Protein AF-A0A7W1DUH9-F1 (afdb_monomer_lite)

pLDDT: mean 94.62, std 3.26, range [78.56, 98.06]

Structure (mmCIF, N/CA/C/O backbone):
data_AF-A0A7W1DUH9-F1
#
_entry.id   AF-A0A7W1DUH9-F1
#
loop_
_atom_site.group_PDB
_atom_site.id
_atom_site.type_symbol
_atom_site.label_atom_id
_atom_site.label_alt_id
_atom_site.label_comp_id
_atom_site.label_asym_id
_atom_site.label_entity_id
_atom_site.label_seq_id
_atom_site.pdbx_PDB_ins_code
_atom_site.Cartn_x
_atom_site.Cartn_y
_atom_site.Cartn_z
_atom_site.occupancy
_atom_site.B_iso_or_equiv
_atom_site.auth_seq_id
_atom_site.auth_comp_id
_atom_site.auth_asym_id
_atom_site.auth_atom_id
_atom_site.pdbx_PDB_model_num
ATOM 1 N N . GLY A 1 1 ? 14.012 -0.904 -23.066 1.00 89.00 1 GLY A N 1
ATOM 2 C CA . GLY A 1 1 ? 13.462 -1.899 -22.132 1.00 89.00 1 GLY A CA 1
ATOM 3 C C . GLY A 1 1 ? 13.506 -3.255 -22.790 1.00 89.00 1 GLY A C 1
ATOM 4 O O . GLY A 1 1 ? 13.927 -3.340 -23.938 1.00 89.00 1 GLY A O 1
ATOM 5 N N . GLU A 1 2 ? 13.083 -4.290 -22.082 1.00 95.50 2 GLU A N 1
ATOM 6 C CA . GLU A 1 2 ? 13.077 -5.669 -22.567 1.00 95.50 2 GLU A CA 1
ATOM 7 C C . GLU A 1 2 ? 11.827 -6.416 -22.099 1.00 95.50 2 GLU A C 1
ATOM 9 O O . GLU A 1 2 ? 11.209 -6.062 -21.091 1.00 95.50 2 GLU A O 1
ATOM 14 N N . ARG A 1 3 ? 11.450 -7.458 -22.847 1.00 96.94 3 ARG A N 1
ATOM 15 C CA . ARG A 1 3 ? 10.445 -8.419 -22.385 1.00 96.94 3 ARG A CA 1
ATOM 16 C C . ARG A 1 3 ? 11.036 -9.238 -21.241 1.00 96.94 3 ARG A C 1
ATOM 18 O O . ARG A 1 3 ? 12.193 -9.639 -21.304 1.00 96.94 3 ARG A O 1
ATOM 25 N N . ALA A 1 4 ? 10.225 -9.507 -20.233 1.00 95.81 4 ALA A N 1
ATOM 26 C CA . ALA A 1 4 ? 10.595 -10.291 -19.068 1.00 95.81 4 ALA A CA 1
ATOM 27 C C . ALA A 1 4 ? 9.446 -11.220 -18.668 1.00 95.81 4 ALA A C 1
ATOM 29 O O . ALA A 1 4 ? 8.290 -10.981 -19.011 1.00 95.81 4 ALA A O 1
ATOM 30 N N . ASN A 1 5 ? 9.775 -12.256 -17.902 1.00 95.69 5 ASN A N 1
ATOM 31 C CA . ASN A 1 5 ? 8.801 -13.057 -17.176 1.00 95.69 5 ASN A CA 1
ATOM 32 C C . ASN A 1 5 ? 9.027 -12.834 -15.674 1.00 95.69 5 ASN A C 1
ATOM 34 O O . ASN A 1 5 ? 10.132 -13.055 -15.176 1.00 95.69 5 ASN A O 1
ATOM 38 N N . LEU A 1 6 ? 8.008 -12.346 -14.968 1.00 95.06 6 LEU A N 1
ATOM 39 C CA . LEU A 1 6 ? 8.046 -12.076 -13.532 1.00 95.06 6 LEU A CA 1
ATOM 40 C C . LEU A 1 6 ? 7.169 -13.102 -12.822 1.00 95.06 6 LEU A C 1
ATOM 42 O O . LEU A 1 6 ? 5.949 -12.968 -12.790 1.00 95.06 6 LEU A O 1
ATOM 46 N N . ASN A 1 7 ? 7.796 -14.146 -12.278 1.00 94.75 7 ASN A N 1
ATOM 47 C CA . ASN A 1 7 ? 7.110 -15.208 -11.534 1.00 94.75 7 ASN A CA 1
ATOM 48 C C . ASN A 1 7 ? 5.918 -15.816 -12.302 1.00 94.75 7 ASN A C 1
ATOM 50 O O . ASN A 1 7 ? 4.846 -16.016 -11.735 1.00 94.75 7 ASN A O 1
ATOM 54 N N . GLY A 1 8 ? 6.099 -16.087 -13.599 1.00 93.81 8 GLY A N 1
ATOM 55 C CA . GLY A 1 8 ? 5.065 -16.644 -14.476 1.00 93.81 8 GLY A CA 1
ATOM 56 C C . GLY A 1 8 ? 4.215 -15.602 -15.206 1.00 93.81 8 GLY A C 1
ATOM 57 O O . GLY A 1 8 ? 3.449 -15.978 -16.087 1.00 93.81 8 GLY A O 1
ATOM 58 N N . LEU A 1 9 ? 4.372 -14.311 -14.901 1.00 95.88 9 LEU A N 1
ATOM 59 C CA . LEU A 1 9 ? 3.636 -13.225 -15.548 1.00 95.88 9 LEU A CA 1
ATOM 60 C C . LEU A 1 9 ? 4.464 -12.579 -16.660 1.00 95.88 9 LEU A C 1
ATOM 62 O O . LEU A 1 9 ? 5.627 -12.226 -16.455 1.00 95.88 9 LEU A O 1
ATOM 66 N N . ASP A 1 10 ? 3.850 -12.367 -17.820 1.00 97.38 10 ASP A N 1
ATOM 67 C CA . ASP A 1 10 ? 4.478 -11.626 -18.910 1.00 97.38 10 ASP A CA 1
ATOM 68 C C . ASP A 1 10 ? 4.627 -10.152 -18.538 1.00 97.38 10 ASP A C 1
ATOM 70 O O . ASP A 1 10 ? 3.688 -9.503 -18.068 1.00 97.38 10 ASP A O 1
ATOM 74 N N . ALA A 1 11 ? 5.815 -9.604 -18.774 1.00 97.75 11 ALA A N 1
ATOM 75 C CA . ALA A 1 11 ? 6.116 -8.224 -18.452 1.00 97.75 11 ALA A CA 1
ATOM 76 C C . ALA A 1 11 ? 7.007 -7.549 -19.498 1.00 97.75 11 ALA A C 1
ATOM 78 O O . ALA A 1 11 ? 7.722 -8.189 -20.272 1.00 97.75 11 ALA A O 1
ATOM 79 N N . TYR A 1 12 ? 7.003 -6.219 -19.480 1.00 97.75 12 TYR A N 1
ATOM 80 C CA . TYR A 1 12 ? 8.011 -5.393 -20.135 1.00 97.75 12 TYR A CA 1
ATOM 81 C C . TYR A 1 12 ? 8.656 -4.469 -19.105 1.00 97.75 12 TYR A C 1
ATOM 83 O O . TYR A 1 12 ? 7.962 -3.691 -18.444 1.00 97.75 12 TYR A O 1
ATOM 91 N N . VAL A 1 13 ? 9.978 -4.556 -18.966 1.00 97.00 13 VAL A N 1
ATOM 92 C CA . VAL A 1 13 ? 10.750 -3.771 -17.998 1.00 97.00 13 VAL A CA 1
ATOM 93 C C . VAL A 1 13 ? 11.556 -2.713 -18.733 1.00 97.00 13 VAL A C 1
ATOM 95 O O . VAL A 1 13 ? 12.264 -3.000 -19.699 1.00 97.00 13 VAL A O 1
ATOM 98 N N . GLY A 1 14 ? 11.455 -1.464 -18.295 1.00 96.56 14 GLY A N 1
ATOM 99 C CA . GLY A 1 14 ? 12.143 -0.343 -18.921 1.00 96.56 14 GLY A CA 1
ATOM 100 C C . GLY A 1 14 ? 12.639 0.674 -17.910 1.00 96.56 14 GLY A C 1
ATOM 101 O O . GLY A 1 14 ? 12.067 0.823 -16.833 1.00 96.56 14 GLY A O 1
ATOM 102 N N . THR A 1 15 ? 13.694 1.386 -18.295 1.00 96.62 15 THR A N 1
ATOM 103 C CA . THR A 1 15 ? 14.134 2.600 -17.612 1.00 96.62 15 THR A CA 1
ATOM 104 C C . THR A 1 15 ? 13.664 3.804 -18.416 1.00 96.62 15 THR A C 1
ATOM 106 O O . THR A 1 15 ? 13.860 3.855 -19.631 1.00 96.62 15 THR A O 1
ATOM 109 N N . TYR 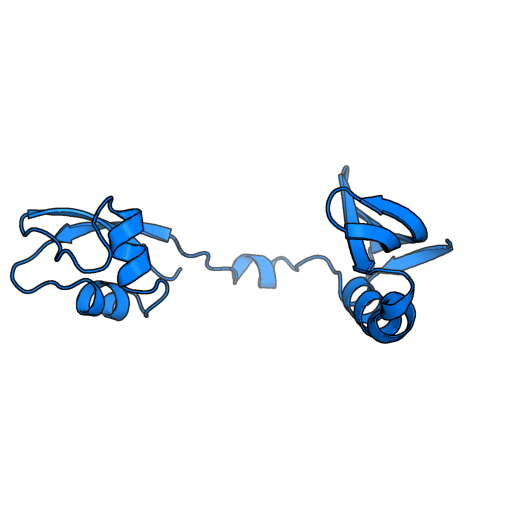A 1 16 ? 13.052 4.760 -17.733 1.00 95.19 16 TYR A N 1
ATOM 110 C CA . TYR A 1 16 ? 12.455 5.971 -18.274 1.00 95.19 16 TYR A CA 1
ATOM 111 C C . TYR A 1 16 ? 13.046 7.182 -17.557 1.00 95.19 16 TYR A C 1
ATOM 113 O O . TYR A 1 16 ? 13.465 7.092 -16.401 1.00 95.19 16 TYR A O 1
ATOM 121 N N . GLN A 1 17 ? 13.064 8.321 -18.236 1.00 95.94 17 GLN A N 1
ATOM 122 C CA . GLN A 1 17 ? 13.462 9.602 -17.663 1.00 95.94 17 GLN A CA 1
ATOM 123 C C . GLN A 1 17 ? 12.340 10.605 -17.898 1.00 95.94 17 GLN A C 1
ATOM 125 O O . GLN A 1 17 ? 11.664 10.552 -18.925 1.00 95.94 17 GLN A O 1
ATOM 130 N N . GLY A 1 18 ? 12.132 11.501 -16.944 1.00 94.38 18 GLY A N 1
ATOM 131 C CA . GLY A 1 18 ? 11.088 12.512 -17.028 1.00 94.38 18 GLY A CA 1
ATOM 132 C C . GLY A 1 18 ? 11.223 13.543 -15.923 1.00 94.38 18 GLY A C 1
ATOM 133 O O . GLY A 1 18 ? 12.246 13.600 -15.242 1.00 94.38 18 GLY A O 1
ATOM 134 N N . ALA A 1 19 ? 10.177 14.337 -15.733 1.00 94.62 19 ALA A N 1
ATOM 135 C CA . ALA A 1 19 ? 10.080 15.287 -14.638 1.00 94.62 19 ALA A CA 1
ATOM 136 C C . ALA A 1 19 ? 8.767 15.078 -13.880 1.00 94.62 19 ALA A C 1
ATOM 138 O O . ALA A 1 19 ? 7.753 14.715 -14.478 1.00 94.62 19 ALA A O 1
ATOM 139 N N . MET A 1 20 ? 8.795 15.309 -12.571 1.00 89.69 20 MET A N 1
ATOM 140 C CA . MET A 1 20 ? 7.628 15.233 -11.699 1.00 89.69 20 MET A CA 1
ATOM 141 C C . MET A 1 20 ? 7.538 16.496 -10.848 1.00 89.69 20 MET A C 1
ATOM 143 O O . MET A 1 20 ? 8.546 16.984 -10.326 1.00 89.69 20 MET A O 1
ATOM 147 N N . GLU A 1 21 ? 6.330 17.034 -10.718 1.00 91.06 21 GLU A N 1
ATOM 148 C CA . GLU A 1 21 ? 6.075 18.226 -9.914 1.00 91.06 21 GLU A CA 1
ATOM 149 C C . GLU A 1 21 ? 6.541 18.012 -8.462 1.00 91.06 21 GLU A C 1
ATOM 151 O O . GLU A 1 21 ? 6.334 16.949 -7.878 1.00 91.06 21 GLU A O 1
ATOM 156 N N . GLY A 1 22 ? 7.247 18.996 -7.899 1.00 87.31 22 GLY A N 1
ATOM 157 C CA . GLY A 1 22 ? 7.812 18.933 -6.544 1.00 87.31 22 GLY A CA 1
ATOM 158 C C . GLY A 1 22 ? 9.114 18.130 -6.384 1.00 87.31 22 GLY A C 1
ATOM 159 O O . GLY A 1 22 ? 9.802 18.321 -5.386 1.00 87.31 22 GLY A O 1
ATOM 160 N N . ILE A 1 23 ? 9.494 17.282 -7.350 1.00 84.44 23 ILE A N 1
ATOM 161 C CA . ILE A 1 23 ? 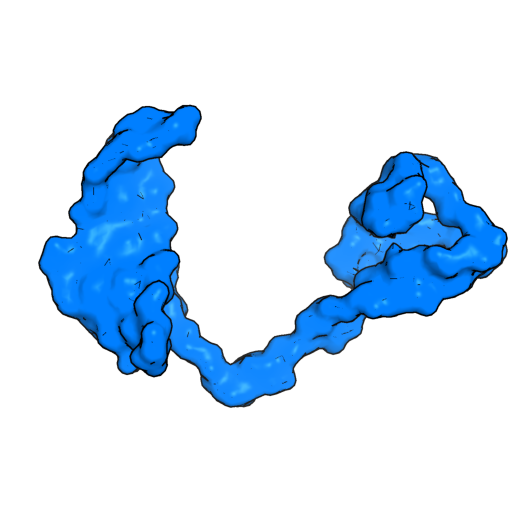10.732 16.468 -7.302 1.00 84.44 23 ILE A CA 1
ATOM 162 C C . ILE A 1 23 ? 11.750 16.923 -8.360 1.00 84.44 23 ILE A C 1
ATOM 164 O O . ILE A 1 23 ? 12.959 16.850 -8.142 1.00 84.44 23 ILE A O 1
ATOM 168 N N . GLY A 1 24 ? 11.274 17.429 -9.500 1.00 92.75 24 GLY A N 1
ATOM 169 C CA . GLY A 1 24 ? 12.109 17.781 -10.645 1.00 92.75 24 GLY A CA 1
ATOM 170 C C . GLY A 1 24 ? 12.393 16.567 -11.527 1.00 92.75 24 GLY A C 1
ATOM 171 O O . GLY A 1 24 ? 11.527 15.714 -11.719 1.00 92.75 24 GLY A O 1
ATOM 172 N N . ASN A 1 25 ? 13.5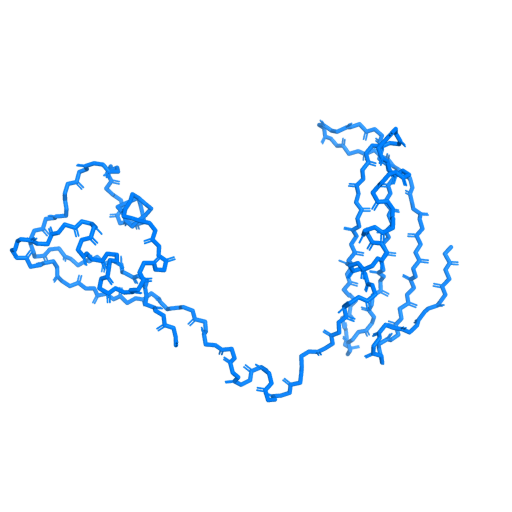96 16.504 -12.097 1.00 97.25 25 ASN A N 1
ATOM 173 C CA . ASN A 1 25 ? 13.990 15.406 -12.978 1.00 97.25 25 ASN A CA 1
ATOM 174 C C . ASN A 1 25 ? 14.063 14.086 -12.206 1.00 97.25 25 ASN A C 1
ATOM 176 O O . ASN A 1 25 ? 14.617 14.021 -11.109 1.00 97.25 25 ASN A O 1
ATOM 180 N N . ILE A 1 26 ? 13.554 13.026 -12.817 1.00 96.88 26 ILE A N 1
ATOM 181 C CA . ILE A 1 26 ? 13.464 11.690 -12.239 1.00 96.88 26 ILE A CA 1
ATOM 182 C C . ILE A 1 26 ? 13.954 10.644 -13.235 1.00 96.88 26 ILE A C 1
ATOM 184 O O . ILE A 1 26 ? 13.812 10.783 -14.452 1.00 96.88 26 ILE A O 1
ATOM 188 N N . VAL A 1 27 ? 14.485 9.555 -12.693 1.00 97.75 27 VAL A N 1
ATOM 189 C CA . VAL A 1 27 ? 14.721 8.309 -13.415 1.00 97.75 27 VAL A CA 1
ATOM 190 C C . VAL A 1 27 ? 13.827 7.248 -12.791 1.00 97.75 27 VAL A C 1
ATOM 192 O O . VAL A 1 27 ? 13.724 7.141 -11.569 1.00 97.75 27 VAL A O 1
ATOM 195 N N . THR A 1 28 ? 13.151 6.485 -13.639 1.00 97.00 28 THR A N 1
ATOM 196 C CA . THR A 1 28 ? 12.203 5.452 -13.226 1.00 97.00 28 THR A CA 1
ATOM 197 C C . THR A 1 28 ? 12.583 4.132 -13.865 1.00 97.00 28 THR A C 1
ATOM 199 O O . THR A 1 28 ? 12.731 4.074 -15.079 1.00 97.00 28 THR A O 1
ATOM 202 N N . VAL A 1 29 ? 12.689 3.062 -13.083 1.00 97.62 29 VAL A N 1
ATOM 203 C CA . VAL A 1 29 ? 12.631 1.693 -13.613 1.00 97.62 29 VAL A CA 1
ATOM 204 C C . VAL A 1 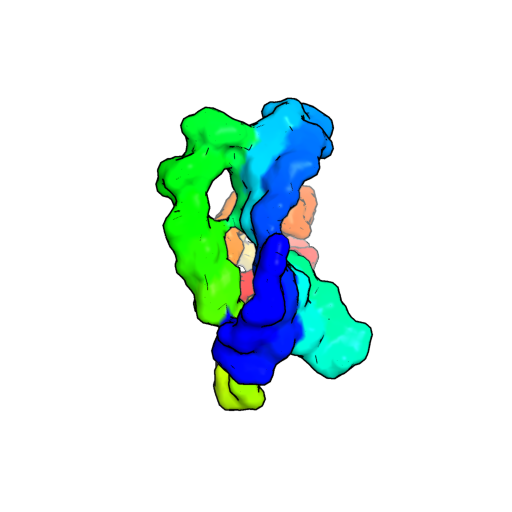29 ? 11.234 1.156 -13.352 1.00 97.62 29 VAL A C 1
ATOM 206 O O . VAL A 1 29 ? 10.780 1.170 -12.211 1.00 97.62 29 VAL A O 1
ATOM 209 N N . ALA A 1 30 ? 10.537 0.722 -14.399 1.00 97.56 30 ALA A N 1
ATOM 210 C CA . ALA A 1 30 ? 9.173 0.224 -14.288 1.00 97.56 30 ALA A CA 1
ATOM 211 C C . ALA A 1 30 ? 8.995 -1.107 -15.012 1.00 97.56 30 ALA A C 1
ATOM 213 O O . ALA A 1 30 ? 9.495 -1.296 -16.122 1.00 97.56 30 ALA A O 1
ATOM 214 N N . ALA A 1 31 ? 8.238 -2.002 -14.385 1.00 98.06 31 ALA A N 1
ATOM 215 C CA . ALA A 1 31 ? 7.677 -3.190 -14.999 1.00 98.06 31 ALA A CA 1
ATOM 216 C C . ALA A 1 31 ? 6.201 -2.967 -15.313 1.00 98.06 31 ALA A C 1
ATOM 218 O O . ALA A 1 31 ? 5.423 -2.598 -14.434 1.00 98.06 31 ALA A O 1
ATOM 219 N N . HIS A 1 32 ? 5.830 -3.235 -16.559 1.00 97.94 32 HIS A N 1
ATOM 220 C CA . HIS A 1 32 ? 4.448 -3.320 -17.010 1.00 97.94 32 HIS A CA 1
ATOM 221 C C . HIS A 1 32 ? 4.089 -4.798 -17.090 1.00 97.94 32 HIS A C 1
ATOM 223 O O . HIS A 1 32 ? 4.593 -5.493 -17.969 1.00 97.94 32 HIS A O 1
ATOM 229 N N . VAL A 1 33 ? 3.285 -5.278 -16.147 1.00 97.75 33 VAL A N 1
ATOM 230 C CA . VAL A 1 33 ? 2.967 -6.695 -15.955 1.00 97.75 33 VAL A CA 1
ATOM 231 C C . VAL A 1 33 ? 1.561 -6.971 -16.459 1.00 97.75 33 VAL A C 1
ATOM 233 O O . VAL A 1 33 ? 0.601 -6.350 -16.002 1.00 97.75 33 VAL A O 1
ATOM 236 N N . VAL A 1 34 ? 1.437 -7.899 -17.400 1.00 96.50 34 VAL A N 1
ATOM 237 C CA . VAL A 1 34 ? 0.155 -8.315 -17.963 1.00 96.50 34 VAL A CA 1
ATOM 238 C C . VAL A 1 34 ? -0.433 -9.410 -17.087 1.00 96.50 34 VAL A C 1
ATOM 240 O O . VAL A 1 34 ? 0.208 -10.424 -16.821 1.00 96.50 34 VAL A O 1
ATOM 243 N N . HIS A 1 35 ? -1.675 -9.218 -16.657 1.00 94.38 35 HIS A N 1
ATOM 244 C CA . HIS A 1 35 ? -2.421 -10.252 -15.959 1.00 94.38 35 HIS A CA 1
ATOM 245 C C . HIS A 1 35 ? -3.911 -10.137 -16.294 1.00 94.38 35 HIS A C 1
ATOM 247 O O . HIS A 1 35 ? -4.562 -9.120 -16.028 1.00 94.38 35 HIS A O 1
ATOM 253 N N . ASN A 1 36 ? -4.461 -11.194 -16.897 1.00 90.94 36 ASN A N 1
ATOM 254 C CA . ASN A 1 36 ? -5.808 -11.209 -17.466 1.00 90.94 36 ASN A CA 1
ATOM 255 C C . ASN A 1 36 ? -6.025 -10.040 -18.450 1.00 90.94 36 ASN A C 1
ATOM 257 O O . ASN A 1 36 ? -5.323 -9.928 -19.449 1.00 90.94 36 ASN A O 1
ATOM 261 N N . ARG A 1 37 ? -7.007 -9.170 -18.183 1.00 93.12 37 ARG A N 1
ATOM 262 C CA . ARG A 1 37 ? -7.341 -7.998 -19.013 1.00 93.12 37 ARG A CA 1
ATOM 263 C C . ARG A 1 37 ? -6.702 -6.698 -18.511 1.00 93.12 37 ARG A C 1
ATOM 265 O O . ARG A 1 37 ? -7.032 -5.633 -19.021 1.00 93.12 37 ARG A O 1
ATOM 272 N N . ASN A 1 38 ? -5.818 -6.783 -17.516 1.00 95.56 38 ASN A N 1
ATOM 273 C CA . ASN A 1 38 ? -5.216 -5.629 -16.858 1.00 95.56 38 ASN A CA 1
ATOM 274 C C . ASN A 1 38 ? -3.703 -5.589 -17.089 1.00 95.56 38 ASN A C 1
ATOM 276 O O . ASN A 1 38 ? -3.040 -6.624 -17.187 1.00 95.56 38 ASN A O 1
ATOM 280 N N . VAL A 1 39 ? -3.159 -4.373 -17.109 1.00 96.25 39 VAL A N 1
ATOM 281 C CA . VAL A 1 39 ? -1.718 -4.122 -17.037 1.00 96.25 39 VAL A CA 1
ATOM 282 C C . VAL A 1 39 ? -1.437 -3.405 -15.725 1.00 96.25 39 VAL A C 1
ATOM 284 O O . VAL A 1 39 ? -1.971 -2.326 -15.477 1.00 96.25 39 VAL A O 1
ATOM 287 N N . TYR A 1 40 ? -0.602 -4.008 -14.888 1.00 96.06 40 TYR A N 1
ATOM 288 C CA . TYR A 1 40 ? -0.144 -3.419 -13.638 1.00 96.06 40 TYR A CA 1
ATOM 289 C C . TYR A 1 40 ? 1.221 -2.772 -13.857 1.00 96.06 40 TYR A C 1
ATOM 291 O O . TYR A 1 40 ? 2.101 -3.381 -14.462 1.00 96.06 40 TYR A O 1
ATOM 299 N N . MET A 1 41 ? 1.415 -1.550 -13.360 1.00 95.56 41 MET A N 1
ATOM 300 C CA . MET A 1 41 ? 2.711 -0.873 -13.405 1.00 95.56 41 MET A CA 1
ATOM 301 C C . MET A 1 41 ? 3.331 -0.851 -12.009 1.00 95.56 41 MET A C 1
ATOM 303 O O . MET A 1 41 ? 2.769 -0.263 -11.088 1.00 95.56 41 MET A O 1
ATOM 307 N N . PHE A 1 42 ? 4.509 -1.453 -11.874 1.00 95.88 42 PHE A N 1
ATOM 308 C CA . PHE A 1 42 ? 5.333 -1.377 -10.668 1.00 95.88 42 PHE A CA 1
ATOM 309 C C . PHE A 1 42 ? 6.606 -0.617 -10.990 1.00 95.88 42 PHE A C 1
ATOM 311 O O . PHE A 1 42 ? 7.355 -1.024 -11.876 1.00 95.88 42 PHE A O 1
ATOM 318 N N . ALA A 1 43 ? 6.840 0.492 -10.292 1.00 96.06 43 ALA A N 1
ATOM 319 C CA . ALA A 1 43 ? 7.904 1.424 -10.625 1.00 96.06 43 ALA A CA 1
ATOM 320 C C . ALA A 1 43 ? 8.699 1.854 -9.389 1.00 96.06 43 ALA A C 1
ATOM 322 O O . ALA A 1 43 ? 8.126 2.197 -8.357 1.00 96.06 43 ALA A O 1
ATOM 323 N N . GLY A 1 44 ? 10.023 1.855 -9.522 1.00 96.69 44 GLY A N 1
ATOM 324 C CA . GLY A 1 44 ? 10.937 2.527 -8.608 1.00 96.69 44 GLY A CA 1
ATOM 325 C C . GLY A 1 44 ? 11.404 3.834 -9.233 1.00 96.69 44 GLY A C 1
ATOM 326 O O . GLY A 1 44 ? 11.857 3.837 -10.379 1.00 96.69 44 GLY A O 1
ATOM 327 N N . LEU A 1 45 ? 11.280 4.932 -8.493 1.00 95.56 45 LEU A N 1
ATOM 328 C CA . LEU A 1 45 ? 11.524 6.289 -8.972 1.00 95.56 45 LEU A CA 1
ATOM 329 C C . LEU A 1 45 ? 12.470 7.007 -8.014 1.00 95.56 45 LEU A C 1
ATOM 331 O O . LEU A 1 45 ? 12.296 6.944 -6.798 1.00 95.56 45 LEU A O 1
ATOM 335 N N . ALA A 1 46 ? 13.469 7.688 -8.569 1.00 96.50 46 ALA A N 1
ATOM 336 C CA . ALA A 1 46 ? 14.395 8.512 -7.802 1.00 96.50 46 ALA A CA 1
ATOM 337 C C . ALA A 1 46 ? 14.964 9.658 -8.657 1.00 96.50 46 ALA A C 1
ATOM 339 O O . ALA A 1 46 ? 15.034 9.531 -9.885 1.00 96.50 46 ALA A O 1
ATOM 340 N N . PRO A 1 47 ? 15.431 10.754 -8.035 1.00 96.06 47 PRO A N 1
ATOM 341 C CA . PRO A 1 47 ? 16.267 11.739 -8.711 1.00 96.06 47 PRO A CA 1
ATOM 342 C C . PRO A 1 47 ? 17.531 11.097 -9.326 1.00 96.06 47 PRO A C 1
ATOM 344 O O . PRO A 1 47 ? 18.061 10.133 -8.760 1.00 96.06 47 PRO A O 1
ATOM 347 N N . PRO A 1 48 ? 18.070 11.622 -10.446 1.00 96.19 48 PRO A N 1
ATOM 348 C CA . PRO A 1 48 ? 19.211 11.026 -11.148 1.00 96.19 48 PRO A CA 1
ATOM 349 C C . PRO A 1 48 ? 20.440 10.758 -10.271 1.00 96.19 48 PRO A C 1
ATOM 351 O O . PRO A 1 48 ? 21.080 9.719 -10.412 1.00 96.19 48 PRO A O 1
ATOM 354 N N . ASN A 1 49 ? 20.745 11.657 -9.331 1.00 95.00 49 ASN A N 1
ATOM 355 C CA . ASN A 1 49 ? 21.887 11.529 -8.420 1.00 95.00 49 ASN A CA 1
ATOM 356 C C . ASN A 1 49 ? 21.717 10.429 -7.355 1.00 95.00 49 ASN A C 1
ATOM 358 O O . ASN A 1 49 ? 22.697 10.043 -6.727 1.00 95.00 49 ASN A O 1
ATOM 362 N N . GLN A 1 50 ? 20.498 9.930 -7.143 1.00 95.69 50 GLN A N 1
ATOM 363 C CA . GLN A 1 50 ? 20.189 8.865 -6.181 1.00 95.69 50 GLN A CA 1
ATOM 364 C C . GLN A 1 50 ? 19.852 7.537 -6.866 1.00 95.69 50 GLN A C 1
ATOM 366 O O . GLN A 1 50 ? 19.972 6.476 -6.254 1.00 95.69 50 GLN A O 1
ATOM 371 N N . PHE A 1 51 ? 19.448 7.578 -8.139 1.00 96.19 51 PHE A N 1
ATOM 372 C CA . PHE A 1 51 ? 18.916 6.418 -8.846 1.00 96.19 51 PHE A CA 1
ATOM 373 C C . PHE A 1 51 ? 19.881 5.232 -8.870 1.00 96.19 51 PHE A C 1
ATOM 375 O O . PHE A 1 51 ? 19.476 4.116 -8.556 1.00 96.19 51 PHE A O 1
ATOM 382 N N . GLN A 1 52 ? 21.161 5.462 -9.174 1.00 94.69 52 GLN A N 1
ATOM 383 C CA . GLN A 1 52 ? 22.147 4.381 -9.271 1.00 94.69 52 GLN A CA 1
ATOM 384 C C . GLN A 1 52 ? 22.299 3.603 -7.952 1.00 94.69 52 GLN A C 1
ATOM 386 O O . GLN A 1 52 ? 22.457 2.385 -7.978 1.00 94.69 52 GLN A O 1
ATOM 391 N N . GLY A 1 53 ? 22.190 4.281 -6.804 1.00 96.38 53 GLY A N 1
ATOM 392 C CA . GLY A 1 53 ? 22.278 3.648 -5.484 1.00 96.38 53 GLY A CA 1
ATOM 393 C C . GLY A 1 53 ? 21.023 2.871 -5.067 1.00 96.38 53 GLY A C 1
ATOM 394 O O . GLY A 1 53 ? 21.120 1.981 -4.225 1.00 96.38 53 GLY A O 1
ATOM 395 N N . ALA A 1 54 ? 19.864 3.187 -5.654 1.00 96.38 54 ALA A N 1
ATOM 396 C CA . ALA A 1 54 ? 18.578 2.543 -5.363 1.00 96.38 54 ALA A CA 1
ATOM 397 C C . ALA A 1 54 ? 18.145 1.517 -6.430 1.00 96.38 54 ALA A C 1
ATOM 399 O O . ALA A 1 54 ? 17.201 0.748 -6.226 1.00 96.38 54 ALA A O 1
ATOM 400 N N . GLN A 1 55 ? 18.817 1.501 -7.585 1.00 95.00 55 GLN A N 1
ATOM 401 C CA . GLN A 1 55 ? 18.407 0.729 -8.755 1.00 95.00 55 GLN A CA 1
ATOM 402 C C . GLN A 1 55 ? 18.305 -0.769 -8.461 1.00 95.00 55 GLN A C 1
ATOM 404 O O . GLN A 1 55 ? 17.343 -1.412 -8.883 1.00 95.00 55 GLN A O 1
ATOM 409 N N . GLN A 1 56 ? 19.267 -1.338 -7.730 1.00 95.62 56 GLN A N 1
ATOM 410 C CA . GLN A 1 56 ? 19.260 -2.767 -7.415 1.00 95.62 56 GLN A CA 1
ATOM 411 C C . GLN A 1 56 ? 18.052 -3.143 -6.549 1.00 95.62 56 GLN A C 1
ATOM 413 O O . GLN A 1 56 ? 17.417 -4.171 -6.784 1.00 95.62 56 GLN A O 1
ATOM 418 N N . GLN A 1 57 ? 17.702 -2.298 -5.581 1.00 97.25 57 GLN A N 1
ATOM 419 C CA . GLN A 1 57 ? 16.551 -2.482 -4.706 1.00 97.25 57 GLN A CA 1
ATOM 420 C C . GLN A 1 57 ? 15.252 -2.374 -5.507 1.00 97.25 57 GLN A C 1
ATOM 422 O O . GLN A 1 57 ? 14.374 -3.219 -5.351 1.00 97.25 57 GLN A O 1
ATOM 427 N N . PHE A 1 58 ? 15.146 -1.406 -6.423 1.00 97.19 58 PHE A N 1
ATOM 428 C CA . PHE A 1 58 ? 13.987 -1.290 -7.311 1.00 97.19 58 PHE A CA 1
ATOM 429 C C . PHE A 1 58 ? 13.809 -2.524 -8.198 1.00 97.19 58 PHE A C 1
ATOM 431 O O . PHE A 1 58 ? 12.713 -3.076 -8.276 1.00 97.19 58 PHE A O 1
ATOM 438 N N . VAL A 1 59 ? 14.887 -3.001 -8.825 1.00 94.69 59 VAL A N 1
ATOM 439 C CA . VAL A 1 59 ? 14.851 -4.203 -9.669 1.00 94.69 59 VAL A CA 1
ATOM 440 C C . VAL A 1 59 ? 14.498 -5.445 -8.848 1.00 94.69 59 VAL A C 1
ATOM 442 O O . VAL A 1 59 ? 13.702 -6.263 -9.304 1.00 94.69 59 VAL A O 1
ATOM 445 N N . SER A 1 60 ? 15.043 -5.584 -7.637 1.00 95.62 60 SER A N 1
ATOM 446 C CA . SER A 1 60 ? 14.716 -6.693 -6.731 1.00 95.62 60 SER A CA 1
ATOM 447 C C . SER A 1 60 ? 13.227 -6.704 -6.363 1.00 95.62 60 SER A C 1
ATOM 449 O O . SER A 1 60 ? 12.568 -7.735 -6.488 1.00 95.62 60 SER A O 1
ATOM 451 N N . SER A 1 61 ? 12.668 -5.543 -6.009 1.00 96.62 61 SER A N 1
ATOM 452 C CA . SER A 1 61 ? 11.240 -5.388 -5.704 1.00 96.62 61 SER A CA 1
ATOM 453 C C . SER A 1 61 ? 10.341 -5.667 -6.909 1.00 96.62 61 SER A C 1
ATOM 455 O O . SER A 1 61 ? 9.291 -6.280 -6.769 1.00 96.62 61 SER A O 1
ATOM 457 N N . ILE A 1 62 ? 10.750 -5.264 -8.113 1.00 96.12 62 ILE A N 1
ATOM 458 C CA . ILE A 1 62 ? 10.025 -5.604 -9.344 1.00 96.12 62 ILE A CA 1
ATOM 459 C C . ILE A 1 62 ? 10.026 -7.122 -9.569 1.00 96.12 62 ILE A C 1
ATOM 461 O O . ILE A 1 62 ? 8.996 -7.704 -9.899 1.00 96.12 62 ILE A O 1
ATOM 465 N N . ARG A 1 63 ? 11.172 -7.782 -9.365 1.00 94.31 63 ARG A N 1
ATOM 466 C CA . ARG A 1 63 ? 11.317 -9.232 -9.567 1.00 94.31 63 ARG A CA 1
ATOM 467 C C . ARG A 1 63 ? 10.575 -10.075 -8.534 1.00 94.31 63 ARG A C 1
ATOM 469 O O . ARG A 1 63 ? 10.313 -11.241 -8.808 1.00 94.31 63 ARG A O 1
ATOM 476 N N . SER A 1 64 ? 10.222 -9.520 -7.376 1.00 94.56 64 SER A N 1
ATOM 477 C CA . SER A 1 64 ? 9.410 -10.220 -6.376 1.00 94.56 64 SER A CA 1
ATOM 478 C C . SER A 1 64 ? 7.905 -10.149 -6.655 1.00 94.56 64 SER A C 1
ATOM 480 O O . SER A 1 64 ? 7.135 -10.844 -5.989 1.00 94.56 64 SER A O 1
ATOM 482 N N . PHE A 1 65 ? 7.472 -9.352 -7.641 1.00 94.38 65 PHE A N 1
ATOM 483 C CA . PHE A 1 65 ? 6.064 -9.250 -8.002 1.00 94.38 65 PHE A CA 1
ATOM 484 C C . PHE A 1 65 ? 5.539 -10.573 -8.562 1.00 94.38 65 PHE A C 1
ATOM 486 O O . PHE A 1 65 ? 6.079 -11.112 -9.529 1.00 94.38 65 PHE A O 1
ATOM 493 N N . ARG A 1 66 ? 4.467 -11.087 -7.962 1.00 93.50 66 ARG A N 1
ATOM 494 C CA . ARG A 1 66 ? 3.825 -12.340 -8.355 1.00 93.50 66 ARG A CA 1
ATOM 495 C C . ARG A 1 66 ? 2.339 -12.303 -8.050 1.00 93.50 66 ARG A C 1
ATOM 497 O O . ARG A 1 66 ? 1.890 -11.555 -7.182 1.00 93.50 66 ARG A O 1
ATOM 504 N N . GLU A 1 67 ? 1.602 -13.179 -8.714 1.00 91.25 67 GLU A N 1
ATOM 505 C CA . GLU A 1 67 ? 0.222 -13.458 -8.349 1.00 91.25 67 GLU A CA 1
ATOM 506 C C . GLU A 1 67 ? 0.154 -14.144 -6.971 1.00 91.25 67 GLU A C 1
ATOM 508 O O . GLU A 1 67 ? 1.022 -14.942 -6.588 1.00 91.25 67 GLU A O 1
ATOM 513 N N . LEU A 1 68 ? -0.884 -13.808 -6.205 1.00 90.88 68 LEU A N 1
ATOM 514 C CA . LEU A 1 68 ? -1.230 -14.528 -4.986 1.00 90.88 68 LEU A CA 1
ATOM 515 C C . LEU A 1 68 ? -1.916 -15.840 -5.359 1.00 90.88 68 LEU A C 1
ATOM 517 O O . LEU A 1 68 ? -2.900 -15.842 -6.095 1.00 90.88 68 LEU A O 1
ATOM 521 N N . SER A 1 69 ? -1.453 -16.955 -4.799 1.00 89.69 69 SER A N 1
ATOM 522 C CA . SER A 1 69 ? -2.177 -18.221 -4.935 1.00 89.69 69 SER A CA 1
ATOM 523 C C . SER A 1 69 ? -3.532 -18.156 -4.222 1.00 89.69 69 SER A C 1
ATOM 525 O O . SER A 1 69 ? -3.710 -17.396 -3.268 1.00 89.69 69 SER A O 1
ATOM 527 N N . GLN A 1 70 ? -4.480 -19.015 -4.610 1.00 87.88 70 GLN A N 1
ATOM 528 C CA . GLN A 1 70 ? -5.784 -19.090 -3.934 1.00 87.88 70 GLN A CA 1
ATOM 529 C C . GLN A 1 70 ? -5.648 -19.360 -2.427 1.00 87.88 70 GLN A C 1
ATOM 531 O O . GLN A 1 70 ? -6.368 -18.766 -1.630 1.00 87.88 70 GLN A O 1
ATOM 536 N N . ALA A 1 71 ? -4.696 -20.205 -2.019 1.00 90.06 71 ALA A N 1
ATOM 537 C CA . ALA A 1 71 ? -4.441 -20.505 -0.610 1.00 90.06 71 ALA A CA 1
ATOM 538 C C . ALA A 1 71 ? -3.827 -19.318 0.158 1.00 90.06 71 ALA A C 1
ATOM 540 O O . ALA A 1 71 ? -4.042 -19.171 1.360 1.00 90.06 71 ALA A O 1
ATOM 541 N N . GLU A 1 72 ? -3.043 -18.465 -0.501 1.00 88.81 72 GLU A N 1
ATOM 542 C CA . GLU A 1 72 ? -2.559 -17.215 0.095 1.00 88.81 72 GLU A CA 1
ATOM 543 C C . GLU A 1 72 ? -3.675 -16.182 0.180 1.00 88.81 72 GLU A C 1
ATOM 545 O O . GLU A 1 72 ? -3.869 -15.605 1.244 1.00 88.81 72 GLU A O 1
ATOM 550 N N . ALA A 1 73 ? -4.459 -16.021 -0.887 1.00 89.19 73 ALA A N 1
ATOM 551 C CA . ALA A 1 73 ? -5.606 -15.125 -0.912 1.00 89.19 73 ALA A CA 1
ATOM 552 C C . ALA A 1 73 ? -6.649 -15.500 0.155 1.00 89.19 73 ALA A C 1
ATOM 554 O O . ALA A 1 73 ? -7.136 -14.625 0.863 1.00 89.19 73 ALA A O 1
ATOM 555 N N . ALA A 1 74 ? -6.932 -16.792 0.345 1.00 87.62 74 ALA A N 1
ATOM 556 C CA . ALA A 1 74 ? -7.858 -17.280 1.369 1.00 87.62 74 ALA A CA 1
ATOM 557 C C . ALA A 1 74 ? -7.357 -17.061 2.808 1.00 87.62 74 ALA A C 1
ATOM 559 O O . ALA A 1 74 ? -8.156 -17.022 3.743 1.00 87.62 74 ALA A O 1
ATOM 560 N N . ARG A 1 75 ? -6.039 -16.921 3.001 1.00 89.69 75 ARG A N 1
ATOM 561 C CA . ARG A 1 75 ? -5.439 -16.579 4.300 1.00 89.69 75 ARG A CA 1
ATOM 562 C C . ARG A 1 75 ? -5.418 -15.079 4.568 1.00 89.69 75 ARG A C 1
ATOM 564 O O . ARG A 1 75 ? -5.171 -14.693 5.708 1.00 89.69 75 ARG A O 1
ATOM 571 N N . ILE A 1 76 ? -5.676 -14.239 3.563 1.00 87.75 76 ILE A N 1
ATOM 572 C CA . ILE A 1 76 ? -5.820 -12.803 3.785 1.00 87.75 76 ILE A CA 1
ATOM 573 C C . ILE A 1 76 ? -7.083 -12.589 4.601 1.00 87.75 76 ILE A C 1
ATOM 575 O O . ILE A 1 76 ? -8.203 -12.818 4.147 1.00 87.75 76 ILE A O 1
ATOM 579 N N . ARG A 1 77 ? -6.871 -12.105 5.815 1.00 87.38 77 ARG A N 1
ATOM 580 C CA . ARG A 1 77 ? -7.907 -11.717 6.748 1.00 87.38 77 ARG A CA 1
ATOM 581 C C . ARG A 1 77 ? -7.825 -10.210 6.936 1.00 87.38 77 ARG A C 1
ATOM 583 O O . ARG A 1 77 ? -7.046 -9.728 7.753 1.00 87.38 77 ARG A O 1
ATOM 590 N N . PRO A 1 78 ? -8.515 -9.427 6.093 1.00 88.12 78 PRO A N 1
ATOM 591 C CA . PRO A 1 78 ? -8.368 -7.993 6.159 1.00 88.12 78 PRO A CA 1
ATOM 592 C C . PRO A 1 78 ? -9.090 -7.487 7.404 1.00 88.12 78 PRO A C 1
ATOM 594 O O . PRO A 1 78 ? -10.170 -7.974 7.745 1.00 88.12 78 PRO A O 1
ATOM 597 N N . ASN A 1 79 ? -8.524 -6.467 8.032 1.00 91.38 79 ASN A N 1
ATOM 598 C CA . ASN A 1 79 ? -9.157 -5.812 9.166 1.00 91.38 79 ASN A CA 1
ATOM 599 C C . ASN A 1 79 ? -10.547 -5.288 8.775 1.00 91.38 79 ASN A C 1
ATOM 601 O O . ASN A 1 79 ? -10.823 -4.976 7.606 1.00 91.38 79 ASN A O 1
ATOM 605 N N . ARG A 1 80 ? -11.449 -5.224 9.749 1.00 92.00 80 ARG A N 1
ATOM 606 C CA . ARG A 1 80 ? -12.835 -4.782 9.562 1.00 92.00 80 ARG A CA 1
ATOM 607 C C . ARG A 1 80 ? -13.138 -3.622 10.490 1.00 92.00 80 ARG A C 1
ATOM 609 O O . ARG A 1 80 ? -12.561 -3.520 11.566 1.00 92.00 80 ARG A O 1
ATOM 616 N N . VAL A 1 81 ? -14.055 -2.757 10.067 1.00 94.19 81 VAL A N 1
ATOM 617 C CA . VAL A 1 81 ? -14.640 -1.754 10.957 1.00 94.19 81 VAL A CA 1
ATOM 618 C C . VAL A 1 81 ? -15.886 -2.358 11.587 1.00 94.19 81 VAL A C 1
ATOM 620 O O . VAL A 1 81 ? -16.762 -2.826 10.864 1.00 94.19 81 VAL A O 1
ATOM 623 N N . ASP A 1 82 ? -15.960 -2.321 12.911 1.00 95.25 82 ASP A N 1
ATOM 624 C CA . ASP A 1 82 ? -17.138 -2.711 13.682 1.00 95.25 82 ASP A CA 1
ATOM 625 C C . ASP A 1 82 ? -17.683 -1.509 14.468 1.00 95.25 82 ASP A C 1
ATOM 627 O O . ASP A 1 82 ? -16.983 -0.510 14.672 1.00 95.25 82 ASP A O 1
ATOM 631 N N . ILE A 1 83 ? -18.943 -1.586 14.890 1.00 97.00 83 ILE A N 1
ATOM 632 C CA . ILE A 1 83 ? -19.594 -0.562 15.703 1.00 97.00 83 ILE A CA 1
ATOM 633 C C . ILE A 1 83 ? -19.652 -1.022 17.152 1.00 97.00 83 ILE A C 1
ATOM 635 O O . ILE A 1 83 ? -20.329 -1.986 17.500 1.00 97.00 83 ILE A O 1
ATOM 639 N N . TYR A 1 84 ? -19.008 -0.255 18.018 1.00 97.00 84 TYR A N 1
ATOM 640 C CA . TYR A 1 84 ? -18.956 -0.504 19.445 1.00 97.00 84 TYR A CA 1
ATOM 641 C C . TYR A 1 84 ? -19.693 0.586 20.222 1.00 97.00 84 TYR A C 1
ATOM 643 O O . TYR A 1 84 ? -19.618 1.763 19.880 1.00 97.00 84 TYR A O 1
ATOM 651 N N . THR A 1 85 ? -20.413 0.193 21.274 1.00 98.00 85 THR A N 1
ATOM 652 C CA . THR A 1 85 ? -21.049 1.143 22.198 1.00 98.00 85 THR A CA 1
ATOM 653 C C . THR A 1 85 ? -20.141 1.352 23.400 1.00 98.00 85 THR A C 1
ATOM 655 O O . THR A 1 85 ? -19.871 0.393 24.127 1.00 98.00 85 THR A O 1
ATOM 658 N N . VAL A 1 86 ? -19.691 2.590 23.604 1.00 97.81 86 VAL A N 1
ATOM 659 C CA . VAL A 1 86 ? -18.757 2.970 24.670 1.00 97.81 86 VAL A CA 1
ATOM 660 C C . VAL A 1 86 ? -19.364 2.681 26.041 1.00 97.81 86 VAL A C 1
ATOM 662 O O . VAL A 1 86 ? -20.482 3.104 26.348 1.00 97.81 86 VAL A O 1
ATOM 665 N N . ARG A 1 87 ? -18.611 1.979 26.886 1.00 97.31 87 ARG A N 1
ATOM 666 C CA . ARG A 1 87 ? -18.959 1.649 28.270 1.00 97.31 87 ARG A CA 1
ATOM 667 C C . ARG A 1 87 ? -18.264 2.599 29.240 1.00 97.31 87 ARG A C 1
ATOM 669 O O . ARG A 1 87 ? -17.342 3.330 28.888 1.00 97.31 87 ARG A O 1
ATOM 676 N N . ASN A 1 88 ? -18.737 2.602 30.481 1.00 96.06 88 ASN A N 1
ATOM 677 C CA . ASN A 1 88 ? -18.085 3.358 31.542 1.00 96.06 88 ASN A CA 1
ATOM 678 C C . ASN A 1 88 ? -16.664 2.809 31.769 1.00 96.06 88 ASN A C 1
ATOM 680 O O . ASN A 1 88 ? -16.490 1.596 31.884 1.00 96.06 88 ASN A O 1
ATOM 684 N N . GLY A 1 89 ? -15.675 3.703 31.810 1.00 94.00 89 GLY A N 1
ATOM 685 C CA . GLY A 1 89 ? -14.262 3.368 31.988 1.00 94.00 89 GLY A CA 1
ATOM 686 C C . GLY A 1 89 ? -13.501 3.071 30.695 1.00 94.00 89 GLY A C 1
ATOM 687 O O . GLY A 1 89 ? -12.287 2.892 30.754 1.00 94.00 89 GLY A O 1
ATOM 688 N N . ASP A 1 90 ? -14.170 3.053 29.538 1.00 97.12 90 ASP A N 1
ATOM 689 C CA . ASP A 1 90 ? -13.480 2.888 28.260 1.00 97.12 90 ASP A CA 1
ATOM 690 C C . ASP A 1 90 ? -12.616 4.121 27.949 1.00 97.12 90 ASP A C 1
ATOM 692 O O . ASP A 1 90 ? -13.068 5.266 27.984 1.00 97.12 90 ASP A O 1
ATOM 696 N N . THR A 1 91 ? -11.366 3.864 27.579 1.00 96.88 91 THR A N 1
ATOM 697 C CA . THR A 1 91 ? -10.439 4.838 26.987 1.00 96.88 91 THR A CA 1
ATOM 698 C C . THR A 1 91 ? -10.015 4.381 25.594 1.00 96.88 91 THR A C 1
ATOM 700 O O . THR A 1 91 ? -10.124 3.196 25.264 1.00 96.88 91 THR A O 1
ATOM 703 N N . TRP A 1 92 ? -9.475 5.281 24.769 1.00 96.62 92 TRP A N 1
ATOM 704 C CA . TRP A 1 92 ? -8.961 4.901 23.449 1.00 96.62 92 TRP A CA 1
ATOM 705 C C . TRP A 1 92 ? -7.861 3.837 23.525 1.00 96.62 92 TRP A C 1
ATOM 707 O O . TRP A 1 92 ? -7.800 2.967 22.660 1.00 96.62 92 TRP A O 1
ATOM 717 N N . GLU A 1 93 ? -7.034 3.856 24.572 1.00 96.69 93 GLU A N 1
ATOM 718 C CA . GLU A 1 93 ? -6.013 2.841 24.845 1.00 96.69 93 GLU A CA 1
ATOM 719 C C . GLU A 1 93 ? -6.644 1.476 25.111 1.00 96.69 93 GLU A C 1
ATOM 721 O O . GLU A 1 93 ? -6.241 0.479 24.510 1.00 96.69 93 GLU A O 1
ATOM 726 N N . SER A 1 94 ? -7.663 1.428 25.973 1.00 96.31 94 SER A N 1
ATOM 727 C CA . SER A 1 94 ? -8.364 0.179 26.281 1.00 96.31 94 SER A CA 1
ATOM 728 C C . SER A 1 94 ? -9.065 -0.401 25.045 1.00 96.31 94 SER A C 1
ATOM 730 O O . SER A 1 94 ? -9.019 -1.610 24.811 1.00 96.31 94 SER A O 1
ATOM 732 N N . LEU A 1 95 ? -9.649 0.464 24.208 1.00 95.81 95 LEU A N 1
ATOM 733 C CA . LEU A 1 95 ? -10.372 0.078 22.999 1.00 95.81 95 LEU A CA 1
ATOM 734 C C . LEU A 1 95 ? -9.429 -0.407 21.896 1.00 95.81 95 LEU A C 1
ATOM 736 O O . LEU A 1 95 ? -9.720 -1.418 21.263 1.00 95.81 95 LEU A O 1
ATOM 740 N N . ALA A 1 96 ? -8.291 0.264 21.698 1.00 95.19 96 ALA A N 1
ATOM 741 C CA . ALA A 1 96 ? -7.264 -0.174 20.757 1.00 95.19 96 ALA A CA 1
ATOM 742 C C . ALA A 1 96 ? -6.643 -1.511 21.187 1.00 95.19 96 ALA A C 1
ATOM 744 O O . ALA A 1 96 ? -6.519 -2.426 20.374 1.00 95.19 96 ALA A O 1
ATOM 745 N N . SER A 1 97 ? -6.319 -1.662 22.475 1.00 94.81 97 SER A N 1
ATOM 746 C CA . SER A 1 97 ? -5.759 -2.904 23.017 1.00 94.81 97 SER A CA 1
ATOM 747 C C . SER A 1 97 ? -6.712 -4.085 22.832 1.00 94.81 97 SER A C 1
ATOM 749 O O . SER A 1 97 ? -6.304 -5.162 22.396 1.00 94.81 97 SER A O 1
ATOM 751 N N . ARG A 1 98 ? -8.012 -3.862 23.062 1.00 91.31 98 ARG A N 1
ATOM 752 C CA . ARG A 1 98 ? -9.056 -4.876 22.876 1.00 91.31 98 ARG A CA 1
ATOM 753 C C . ARG A 1 98 ? -9.101 -5.445 21.462 1.00 91.31 98 ARG A C 1
ATOM 755 O O . ARG A 1 98 ? -9.462 -6.607 21.296 1.00 91.31 98 ARG A O 1
ATOM 762 N N . THR A 1 99 ? -8.770 -4.641 20.458 1.00 91.94 99 THR A N 1
ATOM 763 C CA . THR A 1 99 ? -8.779 -5.072 19.060 1.00 91.94 99 THR A CA 1
ATOM 764 C C . THR A 1 99 ? -7.398 -5.457 18.536 1.00 91.94 99 THR A C 1
ATOM 766 O O . THR A 1 99 ? -7.217 -5.545 17.327 1.00 91.94 99 THR A O 1
ATOM 769 N N . GLY A 1 100 ? -6.425 -5.698 19.422 1.00 91.00 100 GLY A N 1
ATOM 770 C CA . GLY A 1 100 ? -5.078 -6.137 19.046 1.00 91.00 100 GLY A CA 1
ATOM 771 C C . GLY A 1 100 ? -4.142 -5.000 18.631 1.00 91.00 100 GLY A C 1
ATOM 772 O O . GLY A 1 100 ? -3.119 -5.245 18.004 1.00 91.00 100 GLY A O 1
ATOM 773 N N . ASN A 1 101 ? -4.470 -3.750 18.972 1.00 93.62 101 ASN A N 1
ATOM 774 C CA . ASN A 1 101 ? -3.721 -2.548 18.589 1.00 93.62 101 ASN A CA 1
ATOM 775 C C . ASN A 1 101 ? -3.557 -2.382 17.070 1.00 93.62 101 ASN A C 1
ATOM 777 O O . ASN A 1 101 ? -2.590 -1.780 16.602 1.00 93.62 101 ASN A O 1
ATOM 781 N N . VAL A 1 102 ? -4.535 -2.870 16.300 1.00 92.44 102 VAL A N 1
ATOM 782 C CA . VAL A 1 102 ? -4.582 -2.722 14.837 1.00 92.44 102 VAL A CA 1
ATOM 783 C C . VAL A 1 102 ? -4.514 -1.248 14.417 1.00 92.44 102 VAL A C 1
ATOM 785 O O . VAL A 1 102 ? -3.964 -0.912 13.369 1.00 92.44 102 VAL A O 1
ATOM 788 N N . VAL A 1 103 ? -5.050 -0.354 15.252 1.00 94.06 103 VAL A N 1
ATOM 789 C CA . VAL A 1 103 ? -4.990 1.099 15.080 1.00 94.06 103 VAL A CA 1
ATOM 790 C C . VAL A 1 103 ? -4.546 1.749 16.388 1.00 94.06 103 VAL A C 1
ATOM 792 O O . VAL A 1 103 ? -4.941 1.322 17.471 1.00 94.06 103 VAL A O 1
ATOM 795 N N . LYS A 1 104 ? -3.728 2.805 16.292 1.00 96.12 104 LYS A N 1
ATOM 796 C CA . LYS A 1 104 ? -3.272 3.579 17.456 1.00 96.12 104 LYS A CA 1
ATOM 797 C C . LYS A 1 104 ? -4.456 4.270 18.156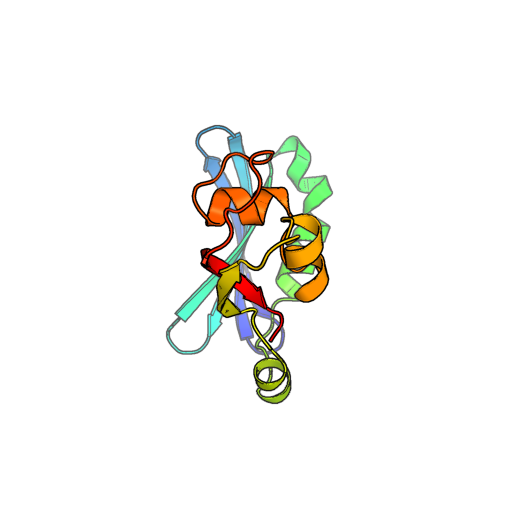 1.00 96.12 104 LYS A C 1
ATOM 799 O O . LYS A 1 104 ? -5.348 4.752 17.456 1.00 96.12 104 LYS A O 1
ATOM 804 N N . PRO A 1 105 ? -4.430 4.443 19.491 1.00 96.56 105 PRO A N 1
ATOM 805 C CA . PRO A 1 105 ? -5.489 5.133 20.237 1.00 96.56 105 PRO A CA 1
ATOM 806 C C . PRO A 1 105 ? -5.863 6.512 19.668 1.00 96.56 105 PRO A C 1
ATOM 808 O O . PRO A 1 105 ? -7.034 6.796 19.433 1.00 96.56 105 PRO A O 1
ATOM 811 N N . SER A 1 106 ? -4.868 7.341 19.343 1.00 96.62 106 SER A N 1
ATOM 812 C CA . SER A 1 106 ? -5.088 8.675 18.768 1.00 96.62 106 SER A CA 1
ATOM 813 C C . SER A 1 106 ? -5.737 8.631 17.384 1.00 96.62 106 SER A C 1
ATOM 815 O O . SER A 1 106 ? -6.608 9.440 17.072 1.00 96.62 106 SER A O 1
ATOM 817 N N . THR A 1 107 ? -5.355 7.664 16.550 1.00 96.12 107 THR A N 1
ATOM 818 C CA . THR A 1 107 ? -5.991 7.446 15.247 1.00 96.12 107 THR A CA 1
ATOM 819 C C . THR A 1 107 ? -7.435 6.981 15.420 1.00 96.12 107 THR A C 1
ATOM 821 O O . THR A 1 107 ? -8.300 7.433 14.678 1.00 96.12 107 THR A O 1
ATOM 824 N N . LEU A 1 108 ? -7.718 6.143 16.421 1.00 96.19 108 LEU A N 1
ATOM 825 C CA . LEU A 1 108 ? -9.073 5.692 16.733 1.00 96.19 108 LEU A CA 1
ATOM 826 C C . LEU A 1 108 ? -9.980 6.856 17.175 1.00 96.19 108 LEU A C 1
ATOM 828 O O . LEU A 1 108 ? -11.133 6.915 16.748 1.00 96.19 108 LEU A O 1
ATOM 832 N N . ALA A 1 109 ? -9.453 7.813 17.944 1.00 97.06 109 ALA A N 1
ATOM 833 C CA . ALA A 1 109 ? -10.159 9.046 18.298 1.00 97.06 109 ALA A CA 1
ATOM 834 C C . ALA A 1 109 ? -10.500 9.882 17.050 1.00 97.06 109 ALA A C 1
ATOM 836 O O . ALA A 1 109 ? -11.669 10.181 16.798 1.00 97.06 109 ALA A O 1
ATOM 837 N N . ILE A 1 110 ? -9.502 10.157 16.203 1.00 97.31 110 ILE A N 1
ATOM 838 C CA . ILE A 1 110 ? -9.679 10.924 14.957 1.00 97.31 110 ILE A CA 1
ATOM 839 C C . ILE A 1 110 ? -10.699 10.243 14.035 1.00 97.31 110 ILE A C 1
ATOM 841 O O . ILE A 1 110 ? -11.606 10.892 13.515 1.00 97.31 110 ILE A O 1
ATOM 845 N N . MET A 1 111 ? -10.606 8.918 13.871 1.00 95.88 111 MET A N 1
ATOM 846 C CA . MET A 1 111 ? -11.566 8.128 13.093 1.00 95.88 111 MET A CA 1
ATOM 847 C C . MET A 1 111 ? -13.000 8.277 13.600 1.00 95.88 111 MET A C 1
ATOM 849 O O . MET A 1 111 ? -13.937 8.098 12.827 1.00 95.88 111 MET A O 1
ATOM 853 N N . ASN A 1 112 ? -13.189 8.596 14.878 1.00 97.50 112 ASN A N 1
ATOM 854 C CA . ASN A 1 112 ? -14.490 8.800 15.499 1.00 97.50 112 ASN A CA 1
ATOM 855 C C . ASN A 1 112 ? -14.889 10.267 15.644 1.00 97.50 112 ASN A C 1
ATOM 857 O O . ASN A 1 112 ? -15.916 10.537 16.257 1.00 97.50 112 ASN A O 1
ATOM 861 N N . ASN A 1 113 ? -14.147 11.191 15.025 1.00 96.94 113 ASN A N 1
ATOM 862 C CA . ASN A 1 113 ? -14.384 12.632 15.107 1.00 96.94 113 ASN A CA 1
ATOM 863 C C . ASN A 1 113 ? -14.193 13.198 16.528 1.00 96.94 113 ASN A C 1
ATOM 865 O O . ASN A 1 113 ? -14.946 14.062 16.976 1.00 96.94 113 ASN A O 1
ATOM 869 N N . TYR A 1 114 ? -13.188 12.678 17.232 1.00 97.38 114 TYR A N 1
ATOM 870 C CA . TYR A 1 114 ? -12.702 13.173 18.515 1.00 97.38 114 TYR A CA 1
ATOM 871 C C . TYR A 1 114 ? -11.303 13.767 18.349 1.00 97.38 114 TYR A C 1
ATOM 873 O O . TYR A 1 114 ? -10.510 13.285 17.535 1.00 97.38 114 TYR A O 1
ATOM 881 N N . GLU A 1 115 ? -10.971 14.762 19.171 1.00 96.38 115 GLU A N 1
ATOM 882 C CA . GLU A 1 115 ? -9.577 15.186 19.325 1.00 96.38 115 GLU A CA 1
ATOM 883 C C . GLU A 1 115 ? -8.729 14.029 19.892 1.00 96.38 115 GLU A C 1
ATOM 885 O O . GLU A 1 115 ? -9.237 13.255 20.709 1.00 96.38 115 GLU A O 1
ATOM 890 N N . PRO A 1 116 ? -7.431 13.908 19.546 1.00 91.06 116 PRO A N 1
ATOM 891 C CA . PRO A 1 116 ? -6.588 12.776 19.956 1.00 91.06 116 PRO A CA 1
ATOM 892 C C . PRO A 1 116 ? -6.568 12.477 21.461 1.00 91.06 116 PRO A C 1
ATOM 894 O O . PRO A 1 116 ? -6.412 11.324 21.851 1.00 91.06 116 PRO A O 1
ATOM 897 N N . ASN A 1 117 ? -6.731 13.512 22.289 1.00 90.12 117 ASN A N 1
ATOM 898 C CA . ASN A 1 117 ? -6.710 13.422 23.751 1.00 90.12 117 ASN A CA 1
ATOM 899 C C . ASN A 1 117 ? -8.111 13.523 24.382 1.00 90.12 117 ASN A C 1
ATOM 901 O O . ASN A 1 117 ? -8.238 13.492 25.605 1.00 90.12 117 ASN A O 1
ATOM 905 N N . GLN A 1 118 ? -9.165 13.693 23.580 1.00 95.69 118 GLN A N 1
ATOM 906 C CA . GLN A 1 118 ? -10.533 13.773 24.082 1.00 95.69 118 GLN A CA 1
ATOM 907 C C . GLN A 1 118 ? -11.053 12.353 24.335 1.00 95.69 118 GLN A C 1
ATOM 909 O O . GLN A 1 118 ? -11.141 11.582 23.381 1.00 95.69 118 GLN A O 1
ATOM 914 N N . PRO A 1 119 ? -11.439 11.987 25.570 1.00 94.75 119 PRO A N 1
ATOM 915 C CA . PRO A 1 119 ? -11.910 10.638 25.871 1.00 94.75 119 PRO A CA 1
ATOM 916 C C . PRO A 1 119 ? -13.252 10.328 25.183 1.00 94.75 119 PRO A C 1
ATOM 918 O O . PRO A 1 119 ? -14.052 11.248 24.964 1.00 94.75 119 PRO A O 1
ATOM 921 N N . PRO A 1 120 ? -13.530 9.046 24.871 1.00 96.56 120 PRO A N 1
ATOM 922 C CA . PRO A 1 120 ? -14.814 8.638 24.315 1.00 96.56 120 PRO A CA 1
ATOM 923 C C . PRO A 1 120 ? -15.930 8.831 25.350 1.00 96.56 120 PRO A C 1
ATOM 925 O O . PRO A 1 120 ? -15.729 8.650 26.552 1.00 96.56 120 PRO A O 1
ATOM 928 N N . ARG A 1 121 ? -17.130 9.199 24.896 1.00 97.06 121 ARG A N 1
ATOM 929 C CA . ARG A 1 121 ? -18.284 9.401 25.785 1.00 97.06 121 ARG A CA 1
ATOM 930 C C . ARG A 1 121 ? -19.064 8.105 25.951 1.00 97.06 121 ARG A C 1
ATOM 932 O O . ARG A 1 121 ? -19.401 7.454 24.970 1.00 97.06 121 ARG A O 1
ATOM 939 N N . THR A 1 122 ? -19.375 7.734 27.192 1.00 97.44 122 THR A N 1
ATOM 940 C CA . THR A 1 122 ? -20.201 6.553 27.484 1.00 97.44 122 THR A CA 1
ATOM 941 C C . THR A 1 122 ? -21.558 6.641 26.783 1.00 97.44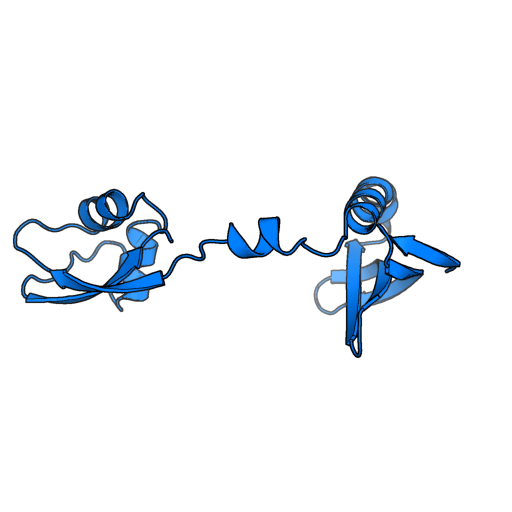 122 THR A C 1
ATOM 943 O O . THR A 1 122 ? -22.226 7.668 26.847 1.00 97.44 122 THR A O 1
ATOM 946 N N . GLY A 1 123 ? -21.971 5.544 26.145 1.00 96.94 123 GLY A N 1
ATOM 947 C CA . GLY A 1 123 ? -23.202 5.454 25.358 1.00 96.94 123 GLY A CA 1
ATOM 948 C C . GLY A 1 123 ? -23.026 5.770 23.871 1.00 96.94 123 GLY A C 1
ATOM 949 O O . GLY A 1 123 ? -23.883 5.383 23.075 1.00 96.94 123 GLY A O 1
ATOM 950 N N . ASP A 1 124 ? -21.915 6.392 23.467 1.00 97.38 124 ASP A N 1
ATOM 951 C CA . ASP A 1 124 ? -21.667 6.683 22.058 1.00 97.38 124 ASP A CA 1
ATOM 952 C C . ASP A 1 124 ? -21.445 5.400 21.254 1.00 97.38 124 ASP A C 1
ATOM 954 O O . ASP A 1 124 ? -20.816 4.443 21.712 1.00 97.38 124 ASP A O 1
ATOM 958 N N . ARG A 1 125 ? -21.930 5.403 20.010 1.00 97.62 125 ARG A N 1
ATOM 959 C CA . ARG A 1 125 ? -21.620 4.368 19.023 1.00 97.62 125 ARG A CA 1
ATOM 960 C C . ARG A 1 125 ? -20.423 4.816 18.198 1.00 97.62 125 ARG A C 1
ATOM 962 O O . ARG A 1 125 ? -20.539 5.728 17.385 1.00 97.62 125 ARG A O 1
ATOM 969 N N . ILE A 1 126 ? -19.295 4.152 18.397 1.00 97.50 126 ILE A N 1
ATOM 970 C CA . ILE A 1 126 ? -18.024 4.452 17.741 1.00 97.50 126 ILE A CA 1
ATOM 971 C C . ILE A 1 126 ? -17.617 3.328 16.790 1.00 97.50 126 ILE A C 1
ATOM 973 O O . ILE A 1 126 ? -17.984 2.167 16.957 1.00 97.50 126 ILE A O 1
ATOM 977 N N . ARG A 1 127 ? -16.829 3.687 15.785 1.00 97.38 127 ARG A N 1
ATOM 978 C CA . ARG A 1 127 ? -16.128 2.782 14.881 1.00 97.38 127 ARG A CA 1
ATOM 979 C C . ARG A 1 127 ? -14.869 2.265 15.565 1.00 97.38 127 ARG A C 1
ATOM 981 O O . ARG A 1 127 ? -14.044 3.062 16.004 1.00 97.38 127 ARG A O 1
ATOM 988 N N . ILE A 1 128 ? -14.691 0.954 15.598 1.00 96.06 128 ILE A N 1
ATOM 989 C CA . ILE A 1 128 ? -13.441 0.300 15.999 1.00 96.06 128 ILE A CA 1
ATOM 990 C C . ILE A 1 128 ? -12.902 -0.534 14.845 1.00 96.06 128 ILE A C 1
ATOM 992 O O . ILE A 1 128 ? -13.666 -0.949 13.978 1.00 96.06 128 ILE A O 1
ATOM 996 N N . VAL A 1 129 ? -11.591 -0.766 14.816 1.00 94.25 129 VAL A N 1
ATOM 997 C CA . VAL A 1 129 ? -10.966 -1.636 13.812 1.00 94.25 129 VAL A CA 1
ATOM 998 C C . VAL A 1 129 ? -10.582 -2.944 14.473 1.00 94.25 129 VAL A C 1
ATOM 1000 O O . VAL A 1 129 ? -9.780 -2.930 15.403 1.00 94.25 129 VAL A O 1
ATOM 1003 N N . VAL A 1 130 ? -11.152 -4.045 13.993 1.00 92.38 130 VAL A N 1
ATOM 1004 C CA . VAL A 1 130 ? -10.891 -5.406 14.468 1.00 92.38 130 VAL A CA 1
ATOM 1005 C C . VAL A 1 130 ? -10.037 -6.165 13.460 1.00 92.38 130 VAL A C 1
ATOM 1007 O O . VAL A 1 130 ? -10.176 -5.970 12.248 1.00 92.38 130 VAL A O 1
ATOM 1010 N N . GLU A 1 131 ? -9.141 -7.008 13.968 1.00 88.12 131 GLU A N 1
ATOM 1011 C CA . GLU A 1 131 ? -8.373 -7.943 13.147 1.00 88.12 131 GLU A CA 1
ATOM 1012 C C . GLU A 1 131 ? -9.313 -8.968 12.491 1.00 88.12 131 GLU A C 1
ATOM 1014 O O . GLU A 1 131 ? -10.339 -9.340 13.071 1.00 88.12 131 GLU A O 1
ATOM 1019 N N . GLY A 1 132 ? -9.006 -9.358 11.251 1.00 78.56 132 GLY A N 1
ATOM 1020 C CA . GLY A 1 132 ? -9.760 -10.381 10.518 1.00 78.56 132 GLY A CA 1
ATOM 1021 C C . GLY A 1 132 ? -9.345 -11.806 10.870 1.00 78.56 132 GLY A C 1
ATOM 1022 O O . GLY A 1 132 ? -8.206 -12.016 11.330 1.00 78.56 132 GLY A O 1
#

Sequence (132 aa):
GERANLNGLDAYVGTYQGAMEGIGNIVTVAAHVVHNRNVYMFAGLAPPNQFQGAQQQFVSSIRSFRELSQAEAARIRPNRVDIYTVRNGDTWESLASRTGNVVKPSTLAIMNNYEPNQPPRTGDRIRIVVEG

Foldseek 3Di:
DDWDQQANWTWDWDWDWDQDPPQGIKIKIWIFTDDDPDTDIQIDMDHPVCCVVCVVVSVVVSSNDDDDDPVRVVPDFDKDKDKDAAAPPDFLVNLCVVQVVPDPSQVQQVQFVHHSPGGDDGGDTGIGIHTD

Radius of gyration: 22.21 Å; chains: 1; bounding box: 46×39×55 Å

Secondary structure (DSSP, 8-state):
-EEEEETTEEEEEEEEEEEETTTEEEEEEEEEEEETTEEEEEEEEE-HHHHHHHHHHHHHHHHT--PPPHHHHHH----EEEEEEPPTT--HHHHHHHTTTSS-HHHHHHHTT--TTSPPPTT-EEEEEE--